Protein AF-A0AAD2PXC1-F1 (afdb_monomer)

Foldseek 3Di:
DDLVPDDLVVLLVLQQVVQVVVPVPPPPDPDPDRDPSNVVSVVVVVVLVPDPDPVVNVVVSRVSVVVSVVVVVVVVVVVVVVVVCDPPNVDDPVRVVQVVQVVVVHGDDPPDPDPPD

Sequence (117 aa):
MSAAKTPPIHVLRGLLRYAKSAREVDASAVVLKSSPTQDFILAQFRESKDLSESQDIQRRRKLAFDFLTLKQDIAERERLQKLDSGAEVQLSPKEMSRRAAARAGLQLPDLNPDLEK

Organism: NCBI:txid2856

pLDDT: mean 79.53, std 13.58, range [40.47, 94.12]

Secondary structure (DSSP, 8-state):
--TTTS-HHHHHHHHHHHHHHTTTT-TT----PPPHHHHHHHHHHHHTTS---HHHHHHHHHHHHHHHHHHHHHHHHHHHHHHHS-HHHHS-HHHHHHHHHHHTT-PPP-S-SS---

Solvent-accessible surface area (backbone atoms only — not comparable to full-atom values): 7240 Å² total; per-residue (Å²): 136,60,59,89,77,53,62,66,67,58,49,51,54,49,49,49,51,52,54,55,64,74,53,80,82,64,92,84,63,98,64,92,68,77,47,74,65,41,52,49,54,51,49,56,53,55,61,56,67,77,59,82,54,67,66,60,51,51,52,53,49,39,52,54,39,52,52,49,48,52,54,52,53,52,54,49,48,57,51,48,50,63,65,66,52,47,67,80,79,77,36,54,75,68,53,50,49,43,52,53,30,49,74,73,75,39,82,69,78,76,92,71,82,82,80,84,125

Radius of gyration: 24.2 Å; Cα contacts (8 Å, |Δi|>4): 45; chains: 1; bounding box: 60×30×62 Å

Nearest PDB structures (foldseek):
  7uhc-assembly1_K  TM=6.730E-01  e=2.726E+00  synthetic construct
  2p5t-assembly2_E  TM=4.968E-01  e=9.137E+00  Streptococcus pneumoniae TIGR4

Structure (mmCIF, N/CA/C/O backbone):
data_AF-A0AAD2PXC1-F1
#
_entry.id   AF-A0AAD2PXC1-F1
#
loop_
_atom_site.group_PDB
_atom_site.id
_atom_site.type_symbol
_atom_site.label_atom_id
_atom_site.label_alt_id
_atom_site.label_comp_id
_atom_site.label_asym_id
_atom_site.label_entity_id
_atom_site.label_seq_id
_atom_site.pdbx_PDB_ins_code
_atom_site.Cartn_x
_atom_site.Cartn_y
_atom_site.Cartn_z
_atom_site.occupancy
_atom_site.B_iso_or_equiv
_atom_site.auth_seq_id
_atom_site.auth_comp_id
_atom_site.auth_asym_id
_atom_site.auth_atom_id
_atom_site.pdbx_PDB_model_num
ATOM 1 N N . MET A 1 1 ? -11.988 7.921 -1.548 1.00 54.31 1 MET A N 1
ATOM 2 C CA . MET A 1 1 ? -13.021 7.138 -0.820 1.00 54.31 1 MET A CA 1
ATOM 3 C C . MET A 1 1 ? -13.045 7.600 0.634 1.00 54.31 1 MET A C 1
ATOM 5 O O . MET A 1 1 ? -11.994 7.972 1.126 1.00 54.31 1 MET A O 1
ATOM 9 N N . SER A 1 2 ? -14.201 7.647 1.306 1.00 62.47 2 SER A N 1
ATOM 10 C CA . SER A 1 2 ? -14.284 8.102 2.710 1.00 62.47 2 SER A CA 1
ATOM 11 C C . SER A 1 2 ? -14.088 6.933 3.679 1.00 62.47 2 SER A C 1
ATOM 13 O O . SER A 1 2 ? -14.680 5.872 3.470 1.00 62.47 2 SER A O 1
ATOM 15 N N . ALA A 1 3 ? -13.325 7.143 4.758 1.00 65.94 3 ALA A N 1
ATOM 16 C CA . ALA A 1 3 ? -13.062 6.149 5.804 1.00 65.94 3 ALA A CA 1
ATOM 17 C C . ALA A 1 3 ? -14.342 5.543 6.414 1.00 65.94 3 ALA A C 1
ATOM 19 O O . ALA A 1 3 ? -14.337 4.390 6.833 1.00 65.94 3 ALA A O 1
ATOM 20 N N . ALA A 1 4 ? -15.455 6.287 6.419 1.00 67.12 4 ALA A N 1
ATOM 21 C CA . ALA A 1 4 ? -16.742 5.811 6.930 1.00 67.12 4 ALA A CA 1
ATOM 22 C C . ALA A 1 4 ? -17.416 4.758 6.028 1.00 67.12 4 ALA A C 1
ATOM 24 O O . ALA A 1 4 ? -18.225 3.971 6.509 1.00 67.12 4 ALA A O 1
ATOM 25 N N . LYS A 1 5 ? -17.095 4.741 4.725 1.00 75.50 5 LYS A N 1
ATOM 26 C CA . LYS A 1 5 ? -17.697 3.820 3.743 1.00 75.50 5 LYS A CA 1
ATOM 27 C C . LYS A 1 5 ? -16.923 2.508 3.607 1.00 75.50 5 LYS A C 1
ATOM 29 O O . LYS A 1 5 ? -17.487 1.518 3.153 1.00 75.50 5 LYS A O 1
ATOM 34 N N . THR A 1 6 ? -15.645 2.488 3.984 1.00 81.44 6 THR A N 1
ATOM 35 C CA . THR A 1 6 ? -14.786 1.307 3.846 1.00 81.44 6 THR A CA 1
ATOM 36 C C . THR A 1 6 ? -14.891 0.432 5.095 1.00 81.44 6 THR A C 1
ATOM 38 O O . THR A 1 6 ? -14.568 0.905 6.187 1.00 81.44 6 THR A O 1
ATOM 41 N N . PRO A 1 7 ? -15.286 -0.852 4.985 1.00 86.12 7 PRO A N 1
ATOM 42 C CA . PRO A 1 7 ? -15.369 -1.705 6.163 1.00 86.12 7 PRO A CA 1
ATOM 43 C C . PRO A 1 7 ? -13.986 -1.868 6.830 1.00 86.12 7 PRO A C 1
ATOM 45 O O . PRO A 1 7 ? -13.001 -2.127 6.126 1.00 86.12 7 PRO A O 1
ATOM 48 N N . PRO A 1 8 ? -13.884 -1.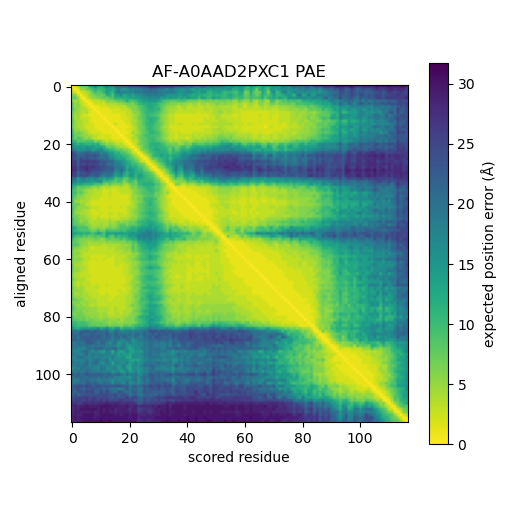780 8.174 1.00 85.38 8 PRO A N 1
ATOM 49 C CA . PRO A 1 8 ? -12.602 -1.779 8.895 1.00 85.38 8 PRO A CA 1
ATOM 50 C C . PRO A 1 8 ? -11.702 -2.982 8.592 1.00 85.38 8 PRO A C 1
ATOM 52 O O . PRO A 1 8 ? -10.477 -2.874 8.597 1.00 85.38 8 PRO A O 1
ATOM 55 N N . ILE A 1 9 ? -12.303 -4.130 8.269 1.00 89.44 9 ILE A N 1
ATOM 56 C CA . ILE A 1 9 ? -11.570 -5.349 7.922 1.00 89.44 9 ILE A CA 1
ATOM 57 C C . ILE A 1 9 ? -10.772 -5.216 6.618 1.00 89.44 9 ILE A C 1
ATOM 59 O O . ILE A 1 9 ? -9.703 -5.815 6.497 1.00 89.44 9 ILE A O 1
ATOM 63 N N . HIS A 1 10 ? -11.239 -4.423 5.648 1.00 91.50 10 HIS A N 1
ATOM 64 C CA . HIS A 1 10 ? -10.487 -4.193 4.412 1.00 91.50 10 HIS A CA 1
ATOM 65 C C . HIS A 1 10 ? -9.269 -3.314 4.666 1.00 91.50 10 HIS A C 1
ATOM 67 O O . HIS A 1 10 ? -8.209 -3.588 4.105 1.00 91.50 10 HIS A O 1
ATOM 73 N N . VAL A 1 11 ? -9.405 -2.322 5.552 1.00 90.88 11 VAL A N 1
ATOM 74 C CA . VAL A 1 11 ? -8.288 -1.477 5.985 1.00 90.88 11 VAL A CA 1
ATOM 75 C C . VAL A 1 11 ? -7.246 -2.335 6.700 1.00 90.88 11 VAL A C 1
ATOM 77 O O . VAL A 1 11 ? -6.091 -2.347 6.284 1.00 90.88 11 VAL A O 1
ATOM 80 N N . LEU A 1 12 ? -7.659 -3.157 7.673 1.00 91.69 12 LEU A N 1
ATOM 81 C CA . LEU A 1 12 ? -6.763 -4.088 8.369 1.00 91.69 12 LEU A CA 1
ATOM 82 C C . LEU A 1 12 ? -6.040 -5.028 7.394 1.00 91.69 12 LEU A C 1
ATOM 84 O O . LEU A 1 12 ? -4.818 -5.144 7.436 1.00 91.69 12 LEU A O 1
ATOM 88 N N . ARG A 1 13 ? -6.772 -5.674 6.478 1.00 91.56 13 ARG A N 1
ATOM 89 C CA . ARG A 1 13 ? -6.174 -6.554 5.457 1.00 91.56 13 ARG A CA 1
ATOM 90 C C . ARG A 1 13 ? -5.178 -5.805 4.569 1.00 91.56 13 ARG A C 1
ATOM 92 O O . ARG A 1 13 ? -4.152 -6.375 4.213 1.00 91.56 13 ARG A O 1
ATOM 99 N N . GLY A 1 14 ? -5.471 -4.554 4.214 1.00 90.81 14 GLY A N 1
ATOM 100 C CA . GLY A 1 14 ? -4.551 -3.682 3.486 1.00 90.81 14 GLY A CA 1
ATOM 101 C C . GLY A 1 14 ? -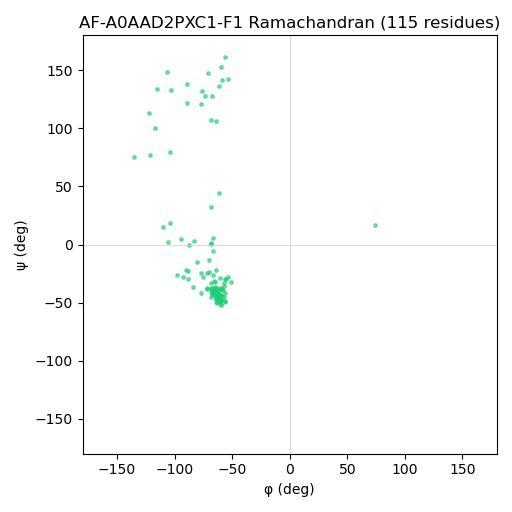3.254 -3.450 4.257 1.00 90.81 14 GLY A C 1
ATOM 102 O O . GLY A 1 14 ? -2.177 -3.719 3.730 1.00 90.81 14 GLY A O 1
ATOM 103 N N . LEU A 1 15 ? -3.359 -3.047 5.524 1.00 90.62 15 LEU A N 1
ATOM 104 C CA . LEU A 1 15 ? -2.211 -2.798 6.401 1.00 90.62 15 LEU A CA 1
ATOM 105 C C . LEU A 1 15 ? -1.333 -4.041 6.588 1.00 90.62 15 LEU A C 1
ATOM 107 O O . LEU A 1 15 ? -0.111 -3.955 6.481 1.00 90.62 15 LEU A O 1
ATOM 111 N N . LEU A 1 16 ? -1.946 -5.208 6.792 1.00 90.88 16 LEU A N 1
ATOM 112 C CA . LEU A 1 16 ? -1.218 -6.472 6.937 1.00 90.88 16 LEU A CA 1
ATOM 113 C C . LEU A 1 16 ? -0.473 -6.864 5.651 1.00 90.88 16 LEU A C 1
ATOM 115 O O . LEU A 1 16 ? 0.643 -7.377 5.724 1.00 90.88 16 LEU A O 1
ATOM 119 N N . ARG A 1 17 ? -1.046 -6.599 4.467 1.00 88.50 17 ARG A N 1
ATOM 120 C CA . ARG A 1 17 ? -0.356 -6.834 3.185 1.00 88.50 17 ARG A CA 1
ATOM 121 C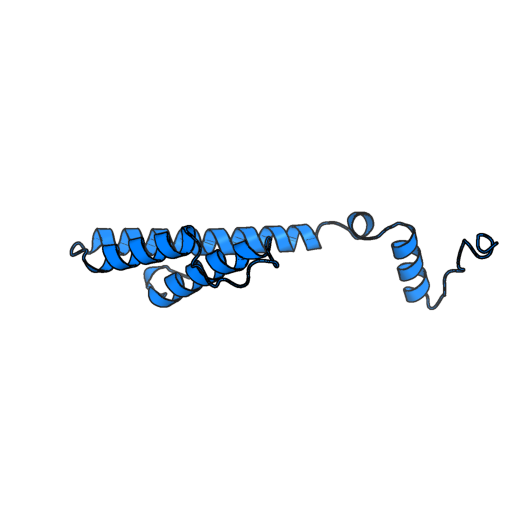 C . ARG A 1 17 ? 0.869 -5.937 3.019 1.00 88.50 17 ARG A C 1
ATOM 123 O O . ARG A 1 17 ? 1.912 -6.424 2.583 1.00 88.50 17 ARG A O 1
ATOM 130 N N . TYR A 1 18 ? 0.775 -4.667 3.411 1.00 84.44 18 TYR A N 1
ATOM 131 C CA . TYR A 1 18 ? 1.926 -3.761 3.397 1.00 84.44 18 TYR A CA 1
ATOM 132 C C . TYR A 1 18 ? 3.021 -4.205 4.367 1.00 84.44 18 TYR A C 1
ATOM 134 O O . TYR A 1 18 ? 4.183 -4.285 3.979 1.00 84.44 18 TYR A O 1
ATOM 142 N N . ALA A 1 19 ? 2.649 -4.575 5.594 1.00 84.94 19 ALA A N 1
ATOM 143 C CA . ALA A 1 19 ? 3.599 -5.077 6.586 1.00 84.94 19 ALA A CA 1
ATOM 144 C C . ALA A 1 19 ? 4.319 -6.361 6.129 1.00 84.94 19 ALA A C 1
ATOM 146 O O . ALA A 1 19 ? 5.458 -6.596 6.527 1.00 84.94 19 ALA A O 1
ATOM 147 N N . LYS A 1 20 ? 3.677 -7.179 5.282 1.00 80.50 20 LYS A N 1
ATOM 148 C CA . LYS A 1 20 ? 4.287 -8.366 4.666 1.00 80.50 20 LYS A CA 1
ATOM 149 C C . LYS A 1 20 ? 5.228 -8.014 3.508 1.00 80.50 20 LYS A C 1
ATOM 151 O O . LYS A 1 20 ? 6.293 -8.610 3.405 1.00 80.50 20 LYS A O 1
ATOM 156 N N . SER A 1 21 ? 4.842 -7.062 2.660 1.00 69.31 21 SER A N 1
ATOM 157 C CA . SER A 1 21 ? 5.624 -6.669 1.473 1.00 69.31 21 SER A CA 1
ATOM 158 C C . SER A 1 21 ? 6.952 -5.997 1.846 1.00 69.31 21 SER A C 1
ATOM 160 O O . SER A 1 21 ? 7.927 -6.113 1.122 1.00 69.31 21 SER A O 1
ATOM 162 N N . ALA A 1 22 ? 7.036 -5.372 3.024 1.00 61.72 22 ALA A N 1
ATOM 163 C CA . ALA A 1 22 ? 8.282 -4.809 3.553 1.00 61.72 22 ALA A CA 1
ATOM 164 C C . ALA A 1 22 ? 9.368 -5.856 3.908 1.00 61.72 22 ALA A C 1
ATOM 166 O O . ALA A 1 22 ? 10.468 -5.475 4.295 1.00 61.72 22 ALA A O 1
ATOM 167 N N . ARG A 1 23 ? 9.075 -7.163 3.823 1.00 62.44 23 ARG A N 1
ATOM 168 C CA . ARG A 1 23 ? 9.957 -8.254 4.279 1.00 62.44 23 ARG A CA 1
ATOM 169 C C . ARG A 1 23 ? 10.850 -8.849 3.178 1.00 62.44 23 ARG A C 1
ATOM 171 O O . ARG A 1 23 ? 11.556 -9.814 3.446 1.00 62.44 23 ARG A O 1
ATOM 178 N N . GLU A 1 24 ? 10.848 -8.306 1.962 1.00 56.09 24 GLU A N 1
ATOM 179 C CA . GLU A 1 24 ? 11.578 -8.889 0.818 1.00 56.09 24 GLU A CA 1
ATOM 180 C C . GLU A 1 24 ? 13.120 -8.871 0.921 1.00 56.09 24 GLU A C 1
ATOM 182 O O . GLU A 1 24 ? 13.791 -9.289 -0.014 1.00 56.09 24 GLU A O 1
ATOM 187 N N . VAL A 1 25 ? 13.709 -8.460 2.049 1.00 54.25 25 VAL A N 1
ATOM 188 C CA . VAL A 1 25 ? 15.174 -8.379 2.194 1.00 54.25 25 VAL A CA 1
ATOM 189 C C . VAL A 1 25 ? 15.826 -9.686 2.683 1.00 54.25 25 VAL A C 1
ATOM 191 O O . VAL A 1 25 ? 16.981 -9.923 2.354 1.00 54.25 25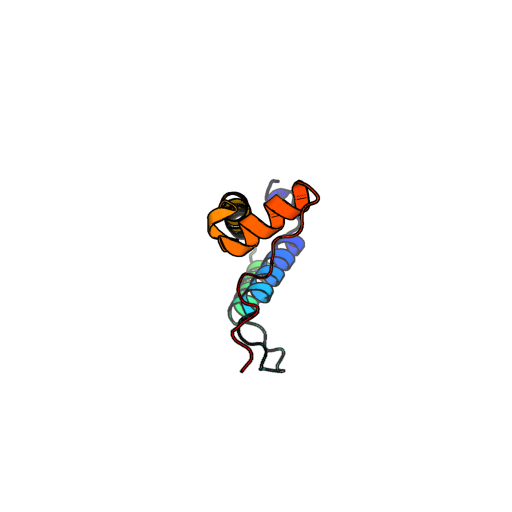 VAL A O 1
ATOM 194 N N . ASP A 1 26 ? 15.108 -10.598 3.352 1.00 48.94 26 ASP A N 1
ATOM 195 C CA . ASP A 1 26 ? 15.726 -11.801 3.946 1.00 48.94 26 ASP A CA 1
ATOM 196 C C . ASP A 1 26 ? 15.119 -13.109 3.412 1.00 48.94 26 ASP A C 1
ATOM 198 O O . ASP A 1 26 ? 14.338 -13.794 4.080 1.00 48.94 26 ASP A O 1
ATOM 202 N N . ALA A 1 27 ? 15.504 -13.487 2.190 1.00 52.28 27 ALA A N 1
ATOM 203 C CA . ALA A 1 27 ? 15.077 -14.722 1.519 1.00 52.28 27 ALA A CA 1
ATOM 204 C C . ALA A 1 27 ? 15.621 -16.030 2.151 1.00 52.28 27 ALA A C 1
ATOM 206 O O . ALA A 1 27 ? 15.308 -17.118 1.672 1.00 52.28 27 ALA A O 1
ATOM 207 N N . SER A 1 28 ? 16.398 -15.955 3.237 1.00 52.06 28 SER A N 1
ATOM 208 C CA . SER A 1 28 ? 17.142 -17.104 3.786 1.00 52.06 28 SER A CA 1
ATOM 209 C C . SER A 1 28 ? 16.562 -17.704 5.075 1.00 52.06 28 SER A C 1
ATOM 211 O O . SER A 1 28 ? 17.133 -18.651 5.613 1.00 52.06 28 SER A O 1
ATOM 213 N N . ALA A 1 29 ? 15.436 -17.203 5.596 1.00 52.03 29 ALA A N 1
ATOM 214 C CA . ALA A 1 29 ? 14.856 -17.701 6.848 1.00 52.03 29 ALA A CA 1
ATOM 215 C C . ALA A 1 29 ? 13.462 -18.318 6.643 1.00 52.03 29 ALA A C 1
ATOM 217 O O . ALA A 1 29 ? 12.443 -17.628 6.623 1.00 52.03 29 ALA A O 1
ATOM 218 N N . VAL A 1 30 ? 13.423 -19.651 6.581 1.00 54.72 30 VAL A N 1
ATOM 219 C CA . VAL A 1 30 ? 12.240 -20.534 6.455 1.00 54.72 30 VAL A CA 1
ATOM 220 C C . VAL A 1 30 ? 11.356 -20.538 7.724 1.00 54.72 30 VAL A C 1
ATOM 222 O O . VAL A 1 30 ? 10.705 -21.521 8.057 1.00 54.72 30 VAL A O 1
ATOM 225 N N . VAL A 1 31 ? 11.262 -19.426 8.461 1.00 53.03 31 VAL A N 1
ATOM 226 C CA . VAL A 1 31 ? 10.345 -19.327 9.606 1.00 53.03 31 VAL A CA 1
ATOM 227 C C . VAL A 1 31 ? 9.377 -18.166 9.411 1.00 53.03 31 VAL A C 1
ATOM 229 O O . VAL A 1 31 ? 9.736 -16.984 9.447 1.00 53.03 31 VAL A O 1
ATOM 232 N N . LEU A 1 32 ? 8.109 -18.546 9.246 1.00 59.22 32 LEU A N 1
ATOM 233 C CA . LEU A 1 32 ? 6.889 -17.736 9.195 1.00 59.22 32 LEU A CA 1
ATOM 234 C C . LEU A 1 32 ? 6.630 -16.963 10.509 1.00 59.22 32 LEU A C 1
ATOM 236 O O . LEU A 1 32 ? 5.514 -16.950 11.017 1.00 59.22 32 LEU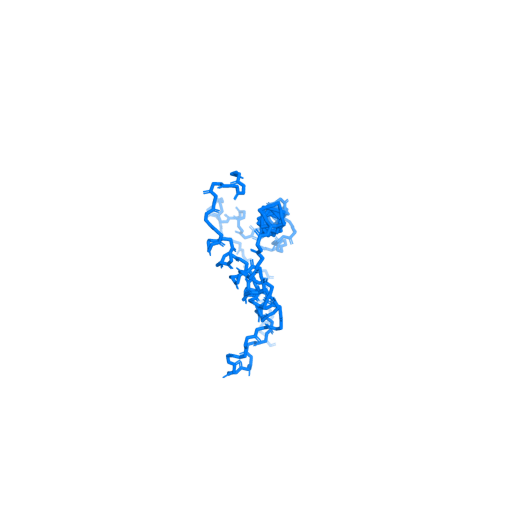 A O 1
ATOM 240 N N . LYS A 1 33 ? 7.644 -16.330 11.108 1.00 64.06 33 LYS A N 1
ATOM 241 C CA . LYS A 1 33 ? 7.437 -15.413 12.234 1.00 64.06 33 LYS A CA 1
ATOM 242 C C . LYS A 1 33 ? 6.698 -14.184 11.714 1.00 64.06 33 LYS A C 1
ATOM 244 O O . LYS A 1 33 ? 7.107 -13.618 10.699 1.00 64.06 33 LYS A O 1
ATOM 249 N N . SER A 1 34 ? 5.593 -13.816 12.349 1.00 69.50 34 SER A N 1
ATOM 250 C CA . SER A 1 34 ? 4.920 -12.537 12.118 1.00 69.50 34 SER A CA 1
ATOM 251 C C . SER A 1 34 ? 5.926 -11.395 12.284 1.00 69.50 34 SER A C 1
ATOM 253 O O . SER A 1 34 ? 6.852 -11.485 13.092 1.00 69.50 34 SER A O 1
ATOM 255 N N . SER A 1 35 ? 5.820 -10.347 11.461 1.00 80.31 35 SER A N 1
ATOM 256 C CA . SER A 1 35 ? 6.697 -9.188 11.647 1.00 80.31 35 SER A CA 1
ATOM 257 C C . SER A 1 35 ? 6.281 -8.438 12.919 1.00 80.31 35 SER A C 1
ATOM 259 O O . SER A 1 35 ? 5.085 -8.380 13.215 1.00 80.31 35 SER A O 1
ATOM 261 N N . PRO A 1 36 ? 7.215 -7.813 13.657 1.00 86.50 36 PRO A N 1
ATOM 262 C CA . PRO A 1 36 ? 6.867 -7.057 14.864 1.00 86.50 36 PRO A CA 1
ATOM 263 C C . PRO A 1 36 ? 5.842 -5.953 14.561 1.00 86.50 36 PRO A C 1
ATOM 265 O O . PRO A 1 36 ? 4.945 -5.682 15.353 1.00 86.50 36 PRO A O 1
ATOM 268 N N . THR A 1 37 ? 5.907 -5.365 13.362 1.00 86.81 37 THR A N 1
ATOM 269 C CA . THR A 1 37 ? 4.915 -4.405 12.865 1.00 86.81 37 THR A CA 1
ATOM 270 C C . THR A 1 37 ? 3.547 -5.048 12.631 1.00 86.81 37 THR A C 1
ATOM 272 O O . THR A 1 37 ? 2.525 -4.443 12.944 1.00 86.81 37 THR A O 1
ATOM 275 N N . GLN A 1 38 ? 3.502 -6.265 12.084 1.00 88.06 38 GLN A N 1
ATOM 276 C CA . GLN A 1 38 ? 2.257 -7.006 11.889 1.00 88.06 38 GLN A CA 1
ATOM 277 C C . GLN A 1 38 ? 1.592 -7.326 13.232 1.00 88.06 38 GLN A C 1
ATOM 279 O O . GLN A 1 38 ? 0.387 -7.114 13.378 1.00 88.06 38 GLN A O 1
ATOM 284 N N . ASP A 1 39 ? 2.377 -7.778 14.209 1.00 90.25 39 ASP A N 1
ATOM 285 C CA . ASP A 1 39 ? 1.891 -8.072 15.558 1.00 90.25 39 ASP A CA 1
ATOM 286 C C . ASP A 1 39 ? 1.379 -6.812 16.252 1.00 90.25 39 ASP A C 1
ATOM 288 O O . ASP A 1 39 ? 0.294 -6.831 16.835 1.00 90.25 39 ASP A O 1
ATOM 292 N N . PHE A 1 40 ? 2.084 -5.691 16.086 1.00 91.25 40 PHE A N 1
ATOM 293 C CA . PHE A 1 40 ? 1.642 -4.395 16.584 1.00 91.25 40 PHE A CA 1
ATOM 294 C C . PHE A 1 40 ? 0.294 -3.960 15.986 1.00 91.25 40 PHE A C 1
ATOM 296 O O . PHE A 1 40 ? -0.604 -3.580 16.738 1.00 91.25 40 PHE A O 1
ATOM 303 N N . ILE A 1 41 ? 0.086 -4.048 14.660 1.00 91.00 41 ILE A N 1
ATOM 304 C CA . ILE A 1 41 ? -1.206 -3.608 14.089 1.00 91.00 41 ILE A CA 1
ATOM 305 C C . ILE A 1 41 ? -2.344 -4.542 14.523 1.00 91.00 41 ILE A C 1
ATOM 307 O O . ILE A 1 41 ? -3.477 -4.090 14.697 1.00 91.00 41 ILE A O 1
ATOM 311 N N . LEU A 1 42 ? -2.063 -5.839 14.698 1.00 91.81 42 LEU A N 1
ATOM 312 C CA . LEU A 1 42 ? -3.044 -6.805 15.193 1.00 91.81 42 LEU A CA 1
ATOM 313 C C . LEU A 1 42 ? -3.407 -6.540 16.655 1.00 91.81 42 LEU A C 1
ATOM 315 O O . LEU A 1 42 ? -4.593 -6.599 16.984 1.00 91.81 42 LEU A O 1
ATOM 319 N N . ALA A 1 43 ? -2.428 -6.230 17.507 1.00 92.06 43 ALA A N 1
ATOM 320 C CA . ALA A 1 43 ? -2.654 -5.831 18.894 1.00 92.06 43 ALA A CA 1
ATOM 321 C C . ALA A 1 43 ? -3.518 -4.564 18.960 1.00 92.06 43 ALA A C 1
ATOM 323 O O . ALA A 1 43 ? -4.606 -4.598 19.532 1.00 92.06 43 ALA A O 1
ATOM 324 N N . GLN A 1 44 ? -3.130 -3.515 18.229 1.00 90.94 44 GLN A N 1
ATOM 325 C CA . GLN A 1 44 ? -3.871 -2.254 18.167 1.00 90.94 44 GLN A CA 1
ATOM 326 C C . GLN A 1 44 ? -5.319 -2.443 17.686 1.00 90.94 44 GLN A C 1
ATOM 328 O O . GLN A 1 44 ? -6.247 -1.795 18.176 1.00 90.94 44 GLN A O 1
ATOM 333 N N . PHE A 1 45 ? -5.533 -3.331 16.709 1.00 90.38 45 PHE A N 1
ATOM 334 C CA . PHE A 1 45 ? -6.872 -3.641 16.216 1.00 90.38 45 PHE A CA 1
ATOM 335 C C . PHE A 1 45 ? -7.707 -4.390 17.257 1.00 90.38 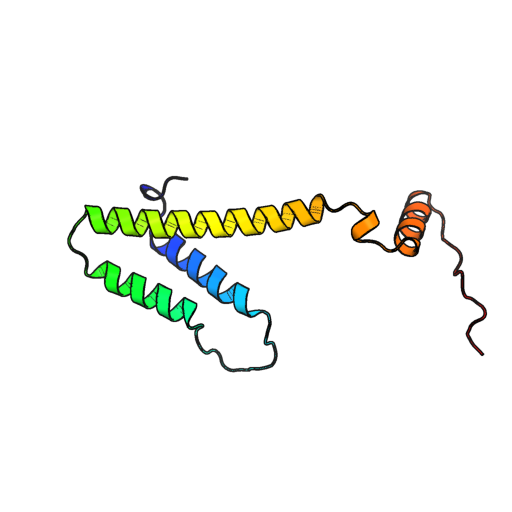45 PHE A C 1
ATOM 337 O O . PHE A 1 45 ? -8.892 -4.093 17.402 1.00 90.38 45 PHE A O 1
ATOM 344 N N . ARG A 1 46 ? -7.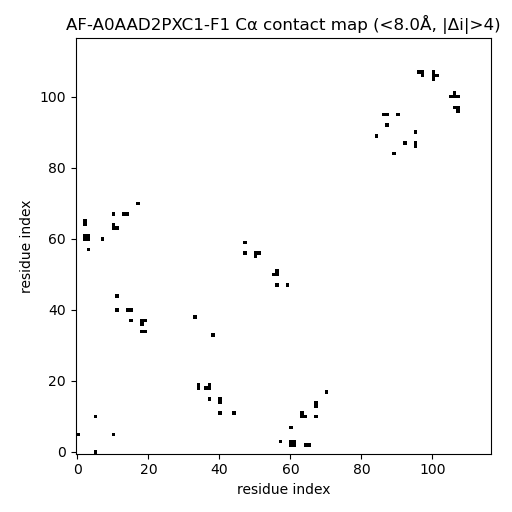110 -5.344 17.983 1.00 90.94 46 ARG A N 1
ATOM 345 C CA . ARG A 1 46 ? -7.787 -6.083 19.059 1.00 90.94 46 ARG A CA 1
ATOM 346 C C . ARG A 1 46 ? -8.187 -5.148 20.195 1.00 90.94 46 ARG A C 1
ATOM 348 O O . ARG A 1 46 ? -9.364 -5.119 20.519 1.00 90.94 46 ARG A O 1
ATOM 355 N N . GLU A 1 47 ? -7.269 -4.314 20.674 1.00 90.12 47 GLU A N 1
ATOM 356 C CA . GLU A 1 47 ? -7.548 -3.300 21.703 1.00 90.12 47 GLU A CA 1
ATOM 357 C C . GLU A 1 47 ? -8.663 -2.339 21.279 1.00 90.12 47 GLU A C 1
ATOM 359 O O . GLU A 1 47 ? -9.491 -1.921 22.082 1.00 90.12 47 GLU A O 1
ATOM 364 N N . SER A 1 48 ? -8.731 -2.002 19.987 1.00 84.94 48 SER A N 1
ATOM 365 C CA . SER A 1 48 ? -9.774 -1.108 19.484 1.00 84.94 48 SER A CA 1
ATOM 366 C C . SER A 1 48 ? -11.182 -1.713 19.463 1.00 84.94 48 SER A C 1
ATOM 368 O O . SER A 1 48 ? -12.142 -0.966 19.276 1.00 84.94 48 SER A O 1
ATOM 370 N N . LYS A 1 49 ? -11.322 -3.037 19.631 1.00 84.19 49 LYS A N 1
ATOM 371 C CA . LYS A 1 49 ? -12.633 -3.699 19.718 1.00 84.19 49 LYS A CA 1
ATOM 372 C C . LYS A 1 49 ? -13.318 -3.472 21.059 1.00 84.19 49 LYS A C 1
ATOM 374 O O . LYS A 1 49 ? -14.542 -3.468 21.090 1.00 84.19 49 LYS A O 1
ATOM 379 N N . ASP A 1 50 ? -12.536 -3.264 22.112 1.00 85.50 50 ASP A N 1
ATOM 380 C CA . ASP A 1 50 ? -13.039 -3.110 23.478 1.00 85.50 50 ASP A CA 1
ATOM 381 C C . ASP A 1 50 ? -13.396 -1.646 23.802 1.00 85.50 50 ASP A C 1
ATOM 383 O O . ASP A 1 50 ? -13.851 -1.326 24.898 1.00 85.50 50 ASP A O 1
ATOM 387 N N . LEU A 1 51 ? -13.209 -0.733 22.840 1.00 83.69 51 LEU A N 1
ATOM 388 C CA . LEU A 1 51 ? -13.575 0.674 22.974 1.00 83.69 51 LEU A CA 1
ATOM 389 C C . LEU A 1 51 ? -15.094 0.845 22.886 1.00 83.69 51 LEU A C 1
ATOM 391 O O . LEU A 1 51 ? -15.719 0.418 21.918 1.00 83.69 51 LEU A O 1
ATOM 395 N N . SER A 1 52 ? -15.664 1.531 23.877 1.00 80.31 52 SER A N 1
ATOM 396 C CA . SER A 1 52 ? -17.101 1.835 23.949 1.00 80.31 52 SER A CA 1
ATOM 397 C C . SER A 1 52 ? -17.451 3.197 23.324 1.00 80.31 52 SER A C 1
ATOM 399 O O . SER A 1 52 ? -18.543 3.390 22.794 1.00 80.31 52 SER A O 1
ATOM 401 N N . GLU A 1 53 ? -16.506 4.144 23.331 1.00 87.81 53 GLU A N 1
ATOM 402 C CA . GLU A 1 53 ? -16.736 5.516 22.872 1.00 87.81 53 GLU A CA 1
ATOM 403 C C . GLU A 1 53 ? -16.762 5.614 21.336 1.00 87.81 53 GLU A C 1
ATOM 405 O O . GLU A 1 53 ? -15.785 5.310 20.640 1.00 87.81 53 GLU A O 1
ATOM 410 N N . SER A 1 54 ? -17.884 6.090 20.788 1.00 83.62 54 SER A N 1
ATOM 411 C CA . SER A 1 54 ? -18.116 6.165 19.337 1.00 83.62 54 SER A CA 1
ATOM 412 C C . SER A 1 54 ? -17.122 7.100 18.638 1.00 83.62 54 SER A C 1
ATOM 414 O O . SER A 1 54 ? -16.639 6.800 17.538 1.00 83.62 54 SER A O 1
ATOM 416 N N . GLN A 1 55 ? -16.759 8.210 19.288 1.00 86.06 55 GLN A N 1
ATOM 417 C CA . GLN A 1 55 ? -15.812 9.180 18.734 1.00 86.06 55 GLN A CA 1
ATOM 418 C C . GLN A 1 55 ? -14.401 8.594 18.599 1.00 86.06 55 GLN A C 1
ATOM 420 O O . GLN A 1 55 ? -13.750 8.771 17.563 1.00 86.06 55 GLN A O 1
ATOM 425 N N . ASP A 1 56 ? -13.952 7.826 19.592 1.00 86.44 56 ASP A N 1
ATOM 426 C CA . ASP A 1 56 ? -12.631 7.195 19.577 1.00 86.44 56 ASP A CA 1
ATOM 427 C C . ASP A 1 56 ? -12.535 6.095 18.519 1.00 86.44 56 ASP A C 1
ATOM 429 O O . ASP A 1 56 ? -11.519 5.987 17.819 1.00 86.44 56 ASP A O 1
ATOM 433 N N . ILE A 1 57 ? -13.613 5.329 18.325 1.00 86.19 57 ILE A N 1
ATOM 434 C CA . ILE A 1 57 ? -13.703 4.336 17.249 1.00 86.19 57 ILE A CA 1
ATOM 435 C C . ILE A 1 57 ? -13.562 5.022 15.886 1.00 86.19 57 ILE A C 1
ATOM 437 O O . ILE A 1 57 ? -12.779 4.574 15.041 1.00 86.19 57 ILE A O 1
ATOM 441 N N . GLN A 1 58 ? -14.294 6.115 15.652 1.00 87.62 58 GLN A N 1
ATOM 442 C CA . GLN A 1 58 ? -14.224 6.850 14.386 1.00 87.62 58 GLN A CA 1
ATOM 443 C C . GLN A 1 58 ? -12.840 7.457 14.157 1.00 87.62 58 GLN A C 1
ATOM 445 O O . GLN A 1 58 ? -12.292 7.335 13.056 1.00 87.62 58 GLN A O 1
ATOM 450 N N . ARG A 1 59 ? -12.239 8.046 15.196 1.00 89.88 59 ARG A N 1
ATOM 451 C CA . ARG A 1 59 ? -10.891 8.617 15.132 1.00 89.88 59 ARG A CA 1
ATOM 452 C C . ARG A 1 59 ? -9.854 7.559 14.763 1.00 89.88 59 ARG A C 1
ATOM 454 O O . ARG A 1 59 ? -9.069 7.778 13.842 1.00 89.88 59 ARG A O 1
ATOM 461 N N . ARG A 1 60 ? -9.875 6.394 15.418 1.00 89.06 60 ARG A N 1
ATOM 462 C CA . ARG A 1 60 ? -8.948 5.287 15.119 1.00 89.06 60 ARG A CA 1
ATOM 463 C C . ARG A 1 60 ? -9.153 4.720 13.718 1.00 89.06 60 ARG A C 1
ATOM 465 O O . ARG A 1 60 ? -8.174 4.460 13.021 1.00 89.06 60 ARG A O 1
ATOM 472 N N . ARG A 1 61 ? -10.405 4.578 13.271 1.00 89.56 61 ARG A N 1
ATOM 473 C CA . ARG A 1 61 ? -10.719 4.146 11.897 1.00 89.56 61 ARG A CA 1
ATOM 474 C C . ARG A 1 61 ? -10.188 5.127 10.860 1.00 89.56 61 ARG A C 1
ATOM 476 O O . ARG A 1 61 ? -9.593 4.693 9.877 1.00 89.56 61 ARG A O 1
ATOM 483 N N . LYS A 1 62 ? -10.374 6.428 11.096 1.00 91.56 62 LYS A N 1
ATOM 484 C CA . LYS A 1 62 ? -9.850 7.480 10.225 1.00 91.56 62 LYS A CA 1
ATOM 485 C C . LYS A 1 62 ? -8.324 7.419 10.158 1.00 91.56 62 LYS A C 1
ATOM 487 O O . LYS A 1 62 ? -7.787 7.314 9.067 1.00 91.56 62 LYS A O 1
ATOM 492 N N . LEU A 1 63 ? -7.646 7.355 11.305 1.00 91.69 63 LEU A N 1
ATOM 493 C CA . LEU A 1 63 ? -6.183 7.242 11.359 1.00 91.69 63 LEU A CA 1
ATOM 494 C C . LEU A 1 63 ? -5.655 6.018 10.597 1.00 91.69 63 LEU A C 1
ATOM 496 O O . LEU A 1 63 ? -4.707 6.134 9.825 1.00 91.69 63 LEU A O 1
ATOM 500 N N . ALA A 1 64 ? -6.279 4.851 10.777 1.00 91.81 64 ALA A N 1
ATOM 501 C CA . ALA A 1 64 ? -5.880 3.634 10.071 1.00 91.81 64 ALA A CA 1
ATOM 502 C C . ALA A 1 64 ? -6.076 3.749 8.548 1.00 91.81 64 ALA A C 1
ATOM 504 O O . ALA A 1 64 ? -5.242 3.275 7.776 1.00 91.81 64 ALA A O 1
ATOM 505 N N . PHE A 1 65 ? -7.171 4.379 8.115 1.00 93.25 65 PHE A N 1
ATOM 506 C CA . PHE A 1 65 ? -7.454 4.626 6.703 1.00 93.25 65 PHE A CA 1
ATOM 507 C C . PHE A 1 65 ? -6.480 5.638 6.085 1.00 93.25 65 PHE A C 1
ATOM 509 O O . PHE A 1 65 ? -5.945 5.389 5.003 1.00 93.25 65 PHE A O 1
ATOM 516 N N . ASP A 1 66 ? -6.213 6.742 6.780 1.00 94.12 66 ASP A N 1
ATOM 517 C CA . ASP A 1 66 ? -5.288 7.786 6.334 1.00 94.12 66 ASP A CA 1
ATOM 518 C C . ASP A 1 66 ? -3.871 7.213 6.189 1.00 94.12 66 ASP A C 1
ATOM 520 O O . ASP A 1 66 ? -3.209 7.433 5.177 1.00 94.12 66 ASP A O 1
ATOM 524 N N . PHE A 1 67 ? -3.430 6.384 7.142 1.00 92.12 67 PHE A N 1
ATOM 525 C CA . PHE A 1 67 ? -2.137 5.705 7.056 1.00 92.12 67 PHE A CA 1
ATOM 526 C C . PHE A 1 67 ? -2.057 4.722 5.877 1.00 92.12 67 PHE A C 1
ATOM 528 O O . PHE A 1 67 ? -1.044 4.678 5.178 1.00 92.12 67 PHE A O 1
ATOM 535 N N . LEU A 1 68 ? -3.117 3.943 5.628 1.00 92.88 68 LEU A N 1
ATOM 536 C CA . LEU A 1 68 ? -3.169 3.046 4.470 1.00 92.88 68 LEU A CA 1
ATOM 537 C C . LEU A 1 68 ? -3.073 3.828 3.152 1.00 92.88 68 LEU A C 1
ATOM 539 O O . LEU A 1 68 ? -2.328 3.426 2.260 1.00 92.88 68 LEU A O 1
ATOM 543 N N . THR A 1 69 ? -3.802 4.940 3.058 1.00 93.06 69 THR A N 1
ATOM 544 C CA . THR A 1 69 ? -3.799 5.827 1.886 1.00 93.06 69 THR A CA 1
ATOM 545 C C . THR A 1 69 ? -2.408 6.416 1.669 1.00 93.06 69 THR A C 1
ATOM 547 O O . THR A 1 69 ? -1.857 6.303 0.581 1.00 93.06 69 THR A O 1
ATOM 550 N N . LEU A 1 70 ? -1.771 6.919 2.730 1.00 93.88 70 LEU A N 1
ATOM 551 C CA . LEU A 1 70 ? -0.408 7.444 2.662 1.00 93.88 70 LEU A CA 1
ATOM 552 C C . LEU A 1 70 ? 0.582 6.408 2.110 1.00 93.88 70 LEU A C 1
ATOM 554 O O . LEU A 1 70 ? 1.440 6.738 1.294 1.00 93.88 70 LEU A O 1
ATOM 558 N N . LYS A 1 71 ? 0.473 5.144 2.533 1.00 91.69 71 LYS A N 1
ATOM 559 C CA . LYS A 1 71 ? 1.335 4.069 2.018 1.00 91.69 71 LYS A CA 1
ATOM 560 C C . LYS A 1 71 ? 1.086 3.766 0.541 1.00 91.69 71 LYS A C 1
ATOM 562 O O . LYS A 1 71 ? 2.048 3.502 -0.176 1.00 91.69 71 LYS A O 1
ATOM 567 N N . GLN A 1 72 ? -0.167 3.815 0.091 1.00 91.44 72 GLN A N 1
ATOM 568 C CA . GLN A 1 72 ? -0.517 3.683 -1.326 1.00 91.44 72 GLN A CA 1
ATOM 569 C C . GLN A 1 72 ? 0.080 4.822 -2.152 1.00 91.44 72 GLN A C 1
ATOM 571 O O . GLN A 1 72 ? 0.735 4.561 -3.158 1.00 91.44 72 GLN A O 1
ATOM 576 N N . ASP A 1 73 ? -0.070 6.058 -1.684 1.00 93.75 73 ASP A N 1
ATOM 577 C CA . ASP A 1 73 ? 0.409 7.246 -2.389 1.00 93.75 73 ASP A CA 1
ATOM 578 C C . ASP A 1 73 ? 1.939 7.279 -2.496 1.00 93.75 73 ASP A C 1
ATOM 580 O O . ASP A 1 73 ? 2.476 7.659 -3.534 1.00 93.75 73 ASP A O 1
ATOM 584 N N . ILE A 1 74 ? 2.662 6.855 -1.452 1.00 92.56 74 ILE A N 1
ATOM 585 C CA . ILE A 1 74 ? 4.129 6.737 -1.498 1.00 92.56 74 ILE A CA 1
ATOM 586 C C . ILE A 1 74 ? 4.553 5.705 -2.549 1.00 92.56 74 ILE A C 1
ATOM 588 O O . ILE A 1 74 ? 5.411 6.002 -3.376 1.00 92.56 74 ILE A O 1
ATOM 592 N N . ALA A 1 75 ? 3.928 4.524 -2.556 1.00 89.69 75 ALA A N 1
ATOM 593 C CA . ALA A 1 75 ? 4.245 3.483 -3.531 1.00 89.69 75 ALA A CA 1
ATOM 594 C C . ALA A 1 75 ? 3.948 3.935 -4.973 1.00 89.69 75 ALA A C 1
ATOM 596 O O . ALA A 1 75 ? 4.727 3.653 -5.884 1.00 89.69 75 ALA A O 1
ATOM 597 N N . GLU A 1 76 ? 2.855 4.675 -5.185 1.00 92.06 76 GLU A N 1
ATOM 598 C CA . GLU A 1 76 ? 2.548 5.236 -6.502 1.00 92.06 76 GLU A CA 1
ATOM 599 C C . GLU A 1 76 ? 3.554 6.318 -6.902 1.00 92.06 76 GLU A C 1
ATOM 601 O O . GLU A 1 76 ? 3.990 6.343 -8.047 1.00 92.06 76 GLU A O 1
ATOM 606 N N . ARG A 1 77 ? 4.006 7.170 -5.973 1.00 91.38 77 ARG A N 1
ATOM 607 C CA . ARG A 1 77 ? 5.067 8.151 -6.257 1.00 91.38 77 ARG A CA 1
ATOM 608 C C . ARG A 1 77 ? 6.381 7.488 -6.640 1.00 91.38 77 ARG A C 1
ATOM 610 O O . ARG A 1 77 ? 7.007 7.933 -7.592 1.00 91.38 77 ARG A O 1
ATOM 617 N N . GLU A 1 78 ? 6.786 6.427 -5.950 1.00 89.06 78 GLU A N 1
ATOM 618 C CA . GLU A 1 78 ? 7.978 5.657 -6.326 1.00 89.06 78 GLU A CA 1
ATOM 619 C C . GLU A 1 78 ? 7.832 5.045 -7.724 1.00 89.06 78 GLU A C 1
ATOM 621 O O . GLU A 1 78 ? 8.776 5.046 -8.515 1.00 89.06 78 GLU A O 1
ATOM 626 N N . ARG A 1 79 ? 6.640 4.536 -8.055 1.00 86.69 79 ARG A N 1
ATOM 627 C CA . ARG A 1 79 ? 6.329 4.017 -9.389 1.00 86.69 79 ARG A CA 1
ATOM 628 C C . ARG A 1 79 ? 6.382 5.118 -10.450 1.00 86.69 79 ARG A C 1
ATOM 630 O O . ARG A 1 79 ? 7.001 4.901 -11.485 1.00 86.69 79 ARG A O 1
ATOM 637 N N . LEU A 1 80 ? 5.772 6.275 -10.204 1.00 88.81 80 LEU A N 1
ATOM 638 C CA . LEU A 1 80 ? 5.798 7.421 -11.116 1.00 88.81 80 LEU A CA 1
ATOM 639 C C . LEU A 1 80 ? 7.219 7.951 -11.294 1.00 88.81 80 LEU A C 1
ATOM 641 O O . LEU A 1 80 ? 7.650 8.132 -12.420 1.00 88.81 80 LEU A O 1
ATOM 645 N N . GLN A 1 81 ? 7.995 8.068 -10.218 1.00 88.12 81 GLN A N 1
ATOM 646 C CA . GLN A 1 81 ? 9.404 8.450 -10.290 1.00 88.12 81 GLN A CA 1
ATOM 647 C C . GLN A 1 81 ? 10.225 7.465 -11.134 1.00 88.12 81 GLN A C 1
ATOM 649 O O . GLN A 1 81 ? 11.119 7.881 -11.864 1.00 88.12 81 GLN A O 1
ATOM 654 N N . LYS A 1 82 ? 9.931 6.161 -11.058 1.00 83.38 82 LYS A N 1
ATOM 655 C CA . LYS A 1 82 ? 10.544 5.146 -11.932 1.00 83.38 82 LYS A CA 1
ATOM 656 C C . LYS A 1 82 ? 10.086 5.243 -13.388 1.00 83.38 82 LYS A C 1
ATOM 658 O O . LYS A 1 82 ? 10.771 4.722 -14.254 1.00 83.38 82 LYS A O 1
ATOM 663 N N . LEU A 1 83 ? 8.926 5.825 -13.670 1.00 81.19 83 LEU A N 1
ATOM 664 C CA . LEU A 1 83 ? 8.479 6.071 -15.043 1.00 81.19 83 LEU A CA 1
ATOM 665 C C . LEU A 1 83 ? 9.067 7.376 -15.592 1.00 81.19 83 LEU A C 1
ATOM 667 O O . LEU A 1 83 ? 9.425 7.428 -16.764 1.00 81.19 83 LEU A O 1
ATOM 671 N N . ASP A 1 84 ? 9.192 8.387 -14.733 1.00 81.81 84 ASP A N 1
ATOM 672 C CA . ASP A 1 84 ? 9.747 9.701 -15.053 1.00 81.81 84 ASP A CA 1
ATOM 673 C C . ASP A 1 84 ? 11.276 9.691 -15.127 1.00 81.81 84 ASP A C 1
ATOM 675 O O . ASP A 1 84 ? 11.858 10.538 -15.806 1.00 81.81 84 ASP A O 1
ATOM 679 N N . SER A 1 85 ? 11.955 8.754 -14.451 1.00 79.38 85 SER A N 1
ATOM 680 C CA . SER A 1 85 ? 13.392 8.575 -14.643 1.00 79.38 85 SER A CA 1
ATOM 681 C C . SER A 1 85 ? 13.630 8.126 -16.084 1.00 79.38 85 SER A C 1
ATOM 683 O O . SER A 1 85 ? 13.302 7.006 -16.474 1.00 79.38 85 SER A O 1
ATOM 685 N N . GLY A 1 86 ? 14.138 9.057 -16.895 1.00 68.38 86 GLY A N 1
ATOM 686 C CA . GLY A 1 86 ? 14.305 8.880 -18.330 1.00 68.38 86 GLY A CA 1
ATOM 687 C C . GLY A 1 86 ? 15.144 7.654 -18.686 1.00 68.38 86 GLY A C 1
ATOM 688 O O . GLY A 1 86 ? 15.890 7.101 -17.871 1.00 68.38 86 GLY A O 1
ATOM 689 N N . ALA A 1 87 ? 15.016 7.209 -19.936 1.00 60.66 87 ALA A N 1
ATOM 690 C CA . ALA A 1 87 ? 15.689 6.013 -20.437 1.00 60.66 87 ALA A CA 1
ATOM 691 C C . ALA A 1 87 ? 17.217 6.082 -20.263 1.00 60.66 87 ALA A C 1
ATOM 693 O O . ALA A 1 87 ? 17.847 5.053 -20.041 1.00 60.66 87 ALA A O 1
ATOM 694 N N . GLU A 1 88 ? 17.793 7.283 -20.291 1.00 57.97 88 GLU A N 1
ATOM 695 C CA . GLU A 1 88 ? 19.209 7.560 -20.044 1.00 57.97 88 GLU A CA 1
ATOM 696 C C . GLU A 1 88 ? 19.693 7.235 -18.621 1.00 57.97 88 GLU A C 1
ATOM 698 O O . GLU A 1 88 ? 20.887 7.020 -18.426 1.00 57.97 88 GLU A O 1
ATOM 703 N N . VAL A 1 89 ? 18.789 7.167 -17.638 1.00 63.84 89 VAL A N 1
ATOM 704 C CA . VAL A 1 89 ? 19.112 6.771 -16.255 1.00 63.84 89 VAL A CA 1
ATOM 705 C C . VAL A 1 89 ? 19.012 5.252 -16.076 1.00 63.84 89 VAL A C 1
ATOM 707 O O . VAL A 1 89 ? 19.710 4.677 -15.245 1.00 63.84 89 VAL A O 1
ATOM 710 N N . GLN A 1 90 ? 18.146 4.590 -16.849 1.00 66.75 90 GLN A N 1
ATOM 711 C CA . GLN A 1 90 ? 17.843 3.161 -16.687 1.00 66.75 90 GLN A CA 1
ATOM 712 C C . GLN A 1 90 ? 18.620 2.248 -17.633 1.00 66.75 90 GLN A C 1
ATOM 714 O O . GLN A 1 90 ? 18.806 1.071 -17.334 1.00 66.75 90 GLN A O 1
ATOM 719 N N . LEU A 1 91 ? 19.026 2.765 -18.790 1.00 70.00 91 LEU A N 1
ATOM 720 C CA . LEU A 1 91 ? 19.702 2.008 -19.830 1.00 70.00 91 LEU A CA 1
ATOM 721 C C . LEU A 1 91 ? 21.112 2.539 -20.003 1.00 70.00 91 LEU A C 1
ATOM 723 O O . LEU A 1 91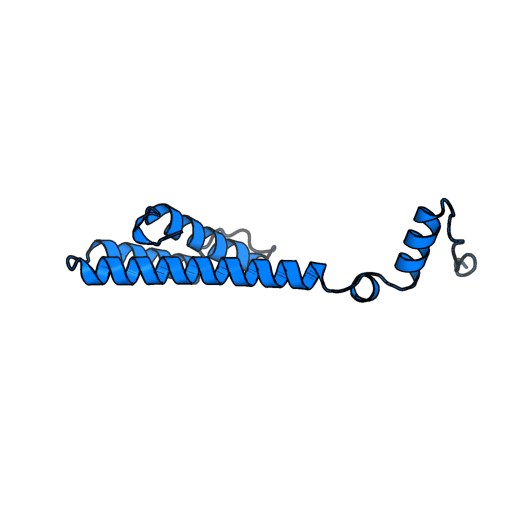 ? 21.334 3.742 -20.151 1.00 70.00 91 LEU A O 1
ATOM 727 N N . SER A 1 92 ? 22.067 1.621 -20.079 1.00 78.94 92 SER A N 1
ATOM 728 C CA . SER A 1 92 ? 23.415 1.992 -20.491 1.00 78.94 92 SER A CA 1
ATOM 729 C C . SER A 1 92 ? 23.395 2.604 -21.906 1.00 78.94 92 SER A C 1
ATOM 731 O O . SER A 1 92 ? 22.552 2.230 -22.735 1.00 78.94 92 SER A O 1
ATOM 733 N N . PRO A 1 93 ? 24.354 3.481 -22.260 1.00 81.12 93 PRO A N 1
ATOM 734 C CA . PRO A 1 93 ? 24.471 4.015 -23.621 1.00 81.12 93 PRO A CA 1
ATOM 735 C C . PRO A 1 93 ? 24.482 2.926 -24.713 1.00 81.12 93 PRO A C 1
ATOM 737 O O . PRO A 1 93 ? 23.934 3.117 -25.803 1.00 81.12 93 PRO A O 1
ATOM 740 N N . LYS A 1 94 ? 25.040 1.744 -24.407 1.00 82.00 94 LYS A N 1
ATOM 741 C CA . LYS A 1 94 ? 25.051 0.570 -25.296 1.00 82.00 94 LYS A CA 1
ATOM 742 C C . LYS A 1 94 ? 23.646 -0.004 -25.520 1.00 82.00 94 LYS A C 1
ATOM 744 O O . LYS A 1 94 ? 23.287 -0.321 -26.652 1.00 82.00 94 LYS A O 1
ATOM 749 N N . GLU A 1 95 ? 22.832 -0.114 -24.474 1.00 80.06 95 GLU A N 1
ATOM 750 C CA . GLU A 1 95 ? 21.451 -0.610 -24.571 1.00 80.06 95 GLU A CA 1
ATOM 751 C C . GLU A 1 95 ? 20.517 0.389 -25.251 1.00 80.06 95 GLU A C 1
ATOM 753 O O . GLU A 1 95 ? 19.672 -0.019 -26.052 1.00 80.06 95 GLU A O 1
ATOM 758 N N . MET A 1 96 ? 20.695 1.686 -24.982 1.00 80.81 96 MET A N 1
ATOM 759 C CA . MET A 1 96 ? 20.000 2.762 -25.696 1.00 80.81 96 MET A CA 1
ATOM 760 C C . MET A 1 96 ? 20.256 2.666 -27.199 1.00 80.81 96 MET A C 1
ATOM 762 O O . MET A 1 96 ? 19.310 2.625 -27.987 1.00 80.81 96 MET A O 1
ATOM 766 N N . SER A 1 97 ? 21.527 2.523 -27.581 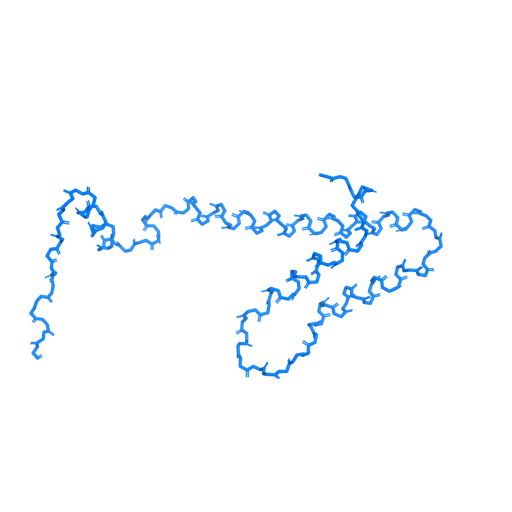1.00 84.94 97 SER A N 1
ATOM 767 C CA . SER A 1 97 ? 21.929 2.344 -28.977 1.00 84.94 97 SER A CA 1
ATOM 768 C C . SER A 1 97 ? 21.309 1.073 -29.571 1.00 84.94 97 SER A C 1
ATOM 770 O O . SER A 1 97 ? 20.697 1.134 -30.637 1.00 84.94 97 SER A O 1
ATOM 772 N N . ARG A 1 98 ? 21.377 -0.069 -28.863 1.00 83.62 98 ARG A N 1
ATOM 773 C CA . ARG A 1 98 ? 20.799 -1.352 -29.316 1.00 83.62 98 ARG A CA 1
ATOM 774 C C . ARG A 1 98 ? 19.293 -1.245 -29.557 1.00 83.62 98 ARG A C 1
ATOM 776 O O . ARG A 1 98 ? 18.808 -1.724 -30.580 1.00 83.62 98 ARG A O 1
ATOM 783 N N . ARG A 1 99 ? 18.552 -0.598 -28.652 1.00 82.19 99 ARG A N 1
ATOM 784 C CA . ARG A 1 99 ? 17.103 -0.383 -28.804 1.00 82.19 99 ARG A CA 1
ATOM 785 C C . ARG A 1 99 ? 16.777 0.589 -29.937 1.00 82.19 99 ARG A C 1
ATOM 787 O O . ARG A 1 99 ? 15.800 0.363 -30.646 1.00 82.19 99 ARG A O 1
ATOM 794 N N . ALA A 1 100 ? 17.573 1.642 -30.121 1.00 85.25 100 ALA A N 1
ATOM 795 C CA . ALA A 1 100 ? 17.405 2.581 -31.228 1.00 85.25 100 ALA A CA 1
ATOM 796 C C . ALA A 1 100 ? 17.633 1.901 -32.588 1.00 85.25 100 ALA A C 1
ATOM 798 O O . ALA A 1 100 ? 16.795 2.031 -33.478 1.00 85.25 100 ALA A O 1
ATOM 799 N N . ALA A 1 101 ? 18.699 1.103 -32.718 1.00 87.00 101 ALA A N 1
ATOM 800 C CA . ALA A 1 101 ? 18.959 0.311 -33.917 1.00 87.00 101 ALA A CA 1
ATOM 801 C C . ALA A 1 101 ? 17.823 -0.686 -34.185 1.00 87.00 101 ALA A C 1
ATOM 803 O O . ALA A 1 101 ? 17.271 -0.693 -35.282 1.00 87.00 101 ALA A O 1
ATOM 804 N N . ALA A 1 102 ? 17.383 -1.435 -33.166 1.00 84.38 102 ALA A N 1
ATOM 805 C CA . ALA A 1 102 ? 16.282 -2.387 -33.308 1.00 84.38 102 ALA A CA 1
ATOM 806 C C . ALA A 1 102 ? 14.975 -1.715 -33.770 1.00 84.38 102 ALA A C 1
ATOM 808 O O . ALA A 1 102 ? 14.263 -2.269 -34.605 1.00 84.38 102 ALA A O 1
ATOM 809 N N . ARG A 1 103 ? 14.674 -0.499 -33.288 1.00 85.81 103 ARG A N 1
ATOM 810 C CA . ARG A 1 103 ? 13.519 0.293 -33.756 1.00 85.81 103 ARG A CA 1
ATOM 811 C C . ARG A 1 103 ? 13.631 0.710 -35.222 1.00 85.81 103 ARG A C 1
ATOM 813 O O . ARG A 1 103 ? 12.610 0.799 -35.892 1.00 85.81 103 ARG A O 1
ATOM 820 N N . ALA A 1 104 ? 14.844 0.942 -35.714 1.00 89.50 104 ALA A N 1
ATOM 821 C CA . ALA A 1 104 ? 15.116 1.219 -37.122 1.00 89.50 104 ALA A CA 1
ATOM 822 C C . ALA A 1 104 ? 15.222 -0.058 -37.985 1.00 89.50 104 ALA A C 1
ATOM 824 O O . ALA A 1 104 ? 15.521 0.038 -39.172 1.00 89.50 104 ALA A O 1
ATOM 825 N N . GLY A 1 105 ? 15.003 -1.250 -37.409 1.00 87.88 105 GLY A N 1
ATOM 826 C CA . GLY A 1 105 ? 15.177 -2.531 -38.103 1.00 87.88 105 GLY A CA 1
ATOM 827 C C . GLY A 1 105 ? 16.642 -2.926 -38.321 1.00 87.88 105 GLY A C 1
ATOM 828 O O . GLY A 1 105 ? 16.934 -3.783 -39.149 1.00 87.88 105 GLY A O 1
ATOM 829 N N . LEU A 1 106 ? 17.566 -2.301 -37.590 1.00 84.81 106 LEU A N 1
ATOM 830 C CA . LEU A 1 106 ? 19.009 -2.496 -37.693 1.00 84.81 106 LEU A CA 1
ATOM 831 C C . LEU A 1 106 ? 19.537 -3.294 -36.491 1.00 84.81 106 LEU A C 1
ATOM 833 O O . LEU A 1 106 ? 19.042 -3.170 -35.369 1.00 84.81 106 LEU A O 1
ATOM 837 N N . GLN A 1 107 ? 20.584 -4.089 -36.707 1.00 83.31 107 GLN A N 1
ATOM 838 C CA . GLN A 1 107 ? 21.331 -4.743 -35.630 1.00 83.31 107 GLN A CA 1
ATOM 839 C C . GLN A 1 107 ? 22.647 -4.002 -35.397 1.00 83.31 107 GLN A C 1
ATOM 841 O O . GLN A 1 107 ? 23.356 -3.666 -36.343 1.00 83.31 107 GLN A O 1
ATOM 846 N N . LEU A 1 108 ? 22.962 -3.724 -34.129 1.00 75.12 108 LEU A N 1
ATOM 847 C CA . LEU A 1 108 ? 24.243 -3.123 -33.764 1.00 75.12 108 LEU A CA 1
ATOM 848 C C . LEU A 1 108 ? 25.347 -4.186 -33.815 1.00 75.12 108 LEU A C 1
ATOM 850 O O . LEU A 1 108 ? 25.146 -5.253 -33.230 1.00 75.12 108 LEU A O 1
ATOM 854 N N . PRO A 1 109 ? 26.497 -3.900 -34.453 1.00 75.94 109 PRO A N 1
ATOM 855 C CA . PRO A 1 109 ? 27.657 -4.781 -34.413 1.00 75.94 109 PRO A CA 1
ATOM 856 C C . PRO A 1 109 ? 28.125 -4.997 -32.971 1.00 75.94 109 PRO A C 1
ATOM 858 O O . PRO A 1 109 ? 28.123 -4.059 -32.165 1.00 75.94 109 PRO A O 1
ATOM 861 N N . ASP A 1 110 ? 28.555 -6.215 -32.642 1.00 71.38 110 ASP A N 1
ATOM 862 C CA . ASP A 1 110 ? 29.222 -6.460 -31.368 1.00 71.38 110 ASP A CA 1
ATOM 863 C C . ASP A 1 110 ? 30.581 -5.756 -31.386 1.00 71.38 110 ASP A C 1
ATOM 865 O O . ASP A 1 110 ? 31.506 -6.152 -32.082 1.00 71.38 110 ASP A O 1
ATOM 869 N N . LEU A 1 111 ? 30.679 -4.666 -30.625 1.00 65.56 111 LEU A N 1
ATOM 870 C CA . LEU A 1 111 ? 31.853 -3.788 -30.569 1.00 65.56 111 LEU A CA 1
ATOM 871 C C . LEU A 1 111 ? 33.099 -4.428 -29.921 1.00 65.56 111 LEU A C 1
ATOM 873 O O . LEU A 1 111 ? 34.120 -3.760 -29.848 1.00 65.56 111 LEU A O 1
ATOM 877 N N . ASN A 1 112 ? 33.035 -5.694 -29.485 1.00 60.16 112 ASN A N 1
ATOM 878 C CA . ASN A 1 112 ? 34.177 -6.455 -28.963 1.00 60.16 112 ASN A CA 1
ATOM 879 C C . ASN A 1 112 ? 34.213 -7.883 -29.551 1.00 60.16 112 ASN A C 1
ATOM 881 O O . ASN A 1 112 ? 33.860 -8.826 -28.843 1.00 60.16 112 ASN A O 1
ATOM 885 N N . PRO A 1 113 ? 34.627 -8.075 -30.812 1.00 56.47 113 PRO A N 1
ATOM 886 C CA . PRO A 1 113 ? 34.900 -9.409 -31.344 1.00 56.47 113 PRO A CA 1
ATOM 887 C C . PRO A 1 113 ? 36.294 -9.941 -30.943 1.00 56.47 113 PRO A C 1
ATOM 889 O O . PRO A 1 113 ? 36.527 -11.140 -31.025 1.00 56.47 113 PRO A O 1
ATOM 892 N N . ASP A 1 114 ? 37.203 -9.080 -30.461 1.00 53.78 114 ASP A N 1
ATOM 893 C CA . ASP A 1 114 ? 38.642 -9.392 -30.348 1.00 53.78 114 ASP A CA 1
ATOM 894 C C . ASP A 1 114 ? 39.177 -9.575 -28.907 1.00 53.78 114 ASP A C 1
ATOM 896 O O . ASP A 1 114 ? 40.388 -9.564 -28.694 1.00 53.78 114 ASP A O 1
ATOM 900 N N . LEU A 1 115 ? 38.310 -9.753 -27.901 1.00 52.34 115 LEU A N 1
ATOM 901 C CA . LEU A 1 115 ? 38.718 -10.044 -26.507 1.00 52.34 115 LEU A CA 1
ATOM 902 C C . LEU A 1 115 ? 38.531 -11.520 -26.102 1.00 52.34 115 LEU A C 1
ATOM 904 O O . LEU A 1 115 ? 38.531 -11.834 -24.915 1.00 52.34 115 LEU A O 1
ATOM 908 N N . GLU A 1 116 ? 38.403 -12.426 -27.072 1.00 50.28 116 GLU A N 1
ATOM 909 C CA . GLU A 1 116 ? 38.538 -13.874 -26.864 1.00 50.28 116 GLU A CA 1
ATOM 910 C C . GLU A 1 116 ? 39.901 -14.354 -27.388 1.00 50.28 116 GLU A C 1
ATOM 912 O O . GLU A 1 116 ? 40.003 -14.886 -28.494 1.00 50.28 116 GLU A O 1
ATOM 917 N N . LYS A 1 117 ? 40.964 -14.148 -26.600 1.00 40.47 117 LYS A N 1
ATOM 918 C CA . LYS A 1 117 ? 42.206 -14.936 -26.659 1.00 40.47 117 LYS A CA 1
ATOM 919 C C . LYS A 1 117 ? 42.796 -15.103 -25.269 1.00 40.47 117 LYS A C 1
ATOM 921 O O . LYS A 1 117 ? 42.864 -14.088 -24.543 1.00 40.47 117 LYS A O 1
#

Mean predicted aligned error: 12.21 Å